Protein AF-A0A959UV68-F1 (afdb_monomer)

pLDDT: mean 87.29, std 10.32, range [55.28, 96.38]

Secondary structure (DSSP, 8-state):
-TTPPP----S---HHHHHHHHHH-SSPPP---S-TTHHHHSPPP------GGGHHHHHHHHHHT-TT-------SSHHHHHHHHHHHHHTT------

Sequence (98 aa):
PDNKRTWLFSATMGREVRQIAKRYMHGTEELQVGERNAAAAEIKHQYTVVHSRDRYGALKRFVDADPDLFAIVFCRTKHETQQLATQLVKDGYVADAI

Radius of gyration: 22.11 Å; Cα contacts (8 Å, |Δi|>4): 30; chains: 1; bounding box: 38×36×57 Å

Structure (mmCIF, N/CA/C/O backbone):
data_AF-A0A959UV68-F1
#
_entry.id   AF-A0A959UV68-F1
#
loop_
_atom_site.group_PDB
_atom_site.id
_atom_site.type_symbol
_atom_site.label_atom_id
_atom_site.label_alt_id
_atom_site.label_comp_id
_atom_site.label_asym_id
_atom_site.label_entity_id
_atom_site.label_seq_id
_atom_site.pdbx_PDB_ins_code
_atom_site.Cartn_x
_a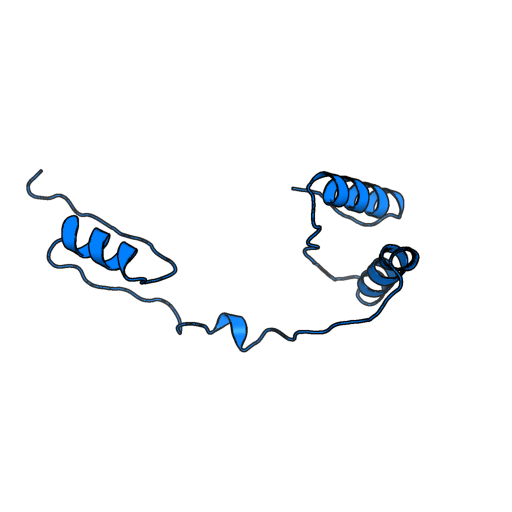tom_site.Cartn_y
_atom_site.Cartn_z
_atom_site.occupancy
_atom_site.B_iso_or_equiv
_atom_site.auth_seq_id
_atom_site.auth_comp_id
_atom_site.auth_asym_id
_atom_site.auth_atom_id
_atom_site.pdbx_PDB_model_num
ATOM 1 N N . PRO A 1 1 ? -11.347 18.243 37.991 1.00 60.47 1 PRO A N 1
ATOM 2 C CA . PRO A 1 1 ? -12.397 19.280 37.893 1.00 60.47 1 PRO A CA 1
ATOM 3 C C . PRO A 1 1 ? -13.778 18.631 37.795 1.00 60.47 1 PRO A C 1
ATOM 5 O O . PRO A 1 1 ? -13.937 17.688 37.022 1.00 60.47 1 PRO A O 1
ATOM 8 N N . ASP A 1 2 ? -14.744 19.135 38.559 1.00 67.69 2 ASP A N 1
ATOM 9 C CA . ASP A 1 2 ? -16.072 18.515 38.706 1.00 67.69 2 ASP A CA 1
ATOM 10 C C . ASP A 1 2 ? -16.883 18.480 37.396 1.00 67.69 2 ASP A C 1
ATOM 12 O O . ASP A 1 2 ? -17.746 17.631 37.227 1.00 67.69 2 ASP A O 1
ATOM 16 N N . ASN A 1 3 ? -16.513 19.304 36.406 1.00 77.06 3 ASN A N 1
ATOM 17 C CA . ASN A 1 3 ? -17.109 19.343 35.062 1.00 77.06 3 ASN A CA 1
ATOM 18 C C . ASN A 1 3 ? -16.182 18.799 33.956 1.00 77.06 3 ASN A C 1
ATOM 20 O O . ASN A 1 3 ? -16.151 19.317 32.836 1.00 77.06 3 ASN A O 1
ATOM 24 N N . LYS A 1 4 ? -15.368 17.776 34.242 1.00 80.31 4 LYS A N 1
ATOM 25 C CA . LYS A 1 4 ? -14.502 17.172 33.216 1.00 80.31 4 LYS A CA 1
ATOM 26 C C . LYS A 1 4 ? -15.332 16.336 32.234 1.00 80.31 4 LYS A C 1
ATOM 28 O O . LYS A 1 4 ? -15.884 15.307 32.607 1.00 80.31 4 LYS A O 1
ATOM 33 N N . ARG A 1 5 ? -15.336 16.723 30.955 1.00 82.62 5 ARG A N 1
ATOM 34 C CA . ARG A 1 5 ? -15.847 15.889 29.855 1.00 82.62 5 ARG A CA 1
ATOM 35 C C . ARG A 1 5 ? -14.694 15.090 29.250 1.00 82.62 5 ARG A C 1
ATOM 37 O O . ARG A 1 5 ? -13.739 15.675 28.746 1.00 82.62 5 ARG A O 1
ATOM 44 N N . THR A 1 6 ? -14.779 13.765 29.306 1.00 86.44 6 THR A N 1
ATOM 45 C CA . THR A 1 6 ? -13.803 12.854 28.688 1.00 86.44 6 THR A CA 1
ATOM 46 C C . THR A 1 6 ? -14.402 12.289 27.405 1.00 86.44 6 THR A C 1
ATOM 48 O O . THR A 1 6 ? -15.527 11.799 27.429 1.00 86.44 6 THR A O 1
ATOM 51 N N . TRP A 1 7 ? -13.647 12.336 26.307 1.00 89.38 7 TRP A N 1
ATOM 52 C CA . TRP A 1 7 ? -14.028 11.772 25.011 1.00 89.38 7 TRP A CA 1
ATOM 53 C C . TRP A 1 7 ? -13.049 10.659 24.651 1.00 89.38 7 TRP A C 1
ATOM 55 O O . TRP A 1 7 ? -11.843 10.811 24.855 1.00 89.38 7 TRP A O 1
ATOM 65 N N . LEU A 1 8 ? -13.564 9.545 24.133 1.00 88.75 8 LEU A N 1
ATOM 66 C CA . LEU A 1 8 ? -12.764 8.415 23.677 1.00 88.75 8 LEU A CA 1
ATOM 67 C C . LEU A 1 8 ? -13.129 8.128 22.225 1.00 88.75 8 LEU A C 1
ATOM 69 O O . LEU A 1 8 ? -14.274 7.808 21.922 1.00 88.75 8 LEU A O 1
ATOM 73 N N . PHE A 1 9 ? -12.140 8.246 21.344 1.00 89.31 9 PHE A N 1
ATOM 74 C CA . PHE A 1 9 ? -12.269 7.910 19.933 1.00 89.31 9 PHE A CA 1
ATOM 75 C C . PHE A 1 9 ? -11.551 6.589 19.693 1.00 89.31 9 PHE A C 1
ATOM 77 O O . PHE A 1 9 ? -10.363 6.466 19.992 1.00 89.31 9 PHE A O 1
ATOM 84 N N . SER A 1 10 ? -12.270 5.595 19.178 1.00 86.62 10 SER A N 1
ATOM 85 C CA . SER A 1 10 ? -11.683 4.306 18.829 1.00 86.62 10 SER A CA 1
ATOM 86 C C . SER A 1 10 ? -12.338 3.732 17.585 1.00 86.62 10 SER A C 1
ATOM 88 O O . SER A 1 10 ? -13.558 3.751 17.455 1.00 86.62 10 SER A O 1
ATOM 90 N N . ALA A 1 11 ? -11.521 3.161 16.701 1.00 82.75 11 ALA A N 1
ATOM 91 C CA . ALA A 1 11 ? -12.002 2.382 15.564 1.00 82.75 11 ALA A CA 1
ATOM 92 C C . ALA A 1 11 ? -12.539 1.001 15.992 1.00 82.75 11 ALA A C 1
ATOM 94 O O . ALA A 1 11 ? -13.316 0.383 15.269 1.00 82.75 11 ALA A O 1
ATOM 95 N N . THR A 1 12 ? -12.133 0.493 17.166 1.00 81.94 12 THR A N 1
ATOM 96 C CA . THR A 1 12 ? -12.567 -0.819 17.671 1.00 81.94 12 THR A CA 1
ATOM 97 C C . THR A 1 12 ? -12.909 -0.793 19.163 1.00 81.94 12 THR A C 1
ATOM 99 O O . THR A 1 12 ? -12.274 -0.114 19.966 1.00 81.94 12 THR A O 1
ATOM 102 N N . MET A 1 13 ? -13.910 -1.581 19.565 1.00 86.19 13 MET A N 1
ATOM 103 C CA . MET A 1 13 ? -14.354 -1.699 20.963 1.00 86.19 13 MET A CA 1
ATOM 104 C C . MET A 1 13 ? -14.001 -3.065 21.553 1.00 86.19 13 MET A C 1
ATOM 106 O O . MET A 1 13 ? -14.871 -3.846 21.952 1.00 86.19 13 MET A O 1
ATOM 110 N N . GLY A 1 14 ? -12.700 -3.363 21.569 1.00 86.44 14 GLY A N 1
ATOM 111 C CA . GLY A 1 14 ? -12.139 -4.510 22.281 1.00 86.44 14 GLY A CA 1
ATOM 112 C C . GLY A 1 14 ? -12.288 -4.389 23.805 1.00 86.44 14 GLY A C 1
ATOM 113 O O . GLY A 1 14 ? -12.686 -3.351 24.342 1.00 86.44 14 GLY A O 1
ATOM 114 N N . ARG A 1 15 ? -11.966 -5.467 24.532 1.00 90.25 15 ARG A N 1
ATOM 115 C CA . ARG A 1 15 ? -12.116 -5.532 25.999 1.00 90.25 15 ARG A CA 1
ATOM 116 C C . ARG A 1 15 ? -11.320 -4.441 26.725 1.00 90.25 15 ARG A C 1
ATOM 118 O O . ARG A 1 15 ? -11.846 -3.830 27.651 1.00 90.25 15 ARG A O 1
ATOM 125 N N . GLU A 1 16 ? -10.093 -4.186 26.286 1.00 90.38 16 GLU A N 1
ATOM 126 C CA . GLU A 1 16 ? -9.182 -3.210 26.896 1.00 90.38 16 GLU A CA 1
ATOM 127 C C . GLU A 1 16 ? -9.704 -1.777 26.754 1.00 90.38 16 GLU A C 1
ATOM 129 O O . GLU A 1 16 ? -9.825 -1.058 27.745 1.00 90.38 16 GLU A O 1
ATOM 134 N N . VAL A 1 17 ? -10.130 -1.393 25.546 1.00 89.12 17 VAL A N 1
ATOM 135 C CA . VAL A 1 17 ? -10.705 -0.066 25.264 1.00 89.12 17 VAL A CA 1
ATOM 136 C C . VAL A 1 17 ? -11.960 0.175 26.107 1.00 89.12 17 VAL A C 1
ATOM 138 O O . VAL A 1 17 ? -12.115 1.235 26.713 1.00 89.12 17 VAL A O 1
ATOM 141 N N . ARG A 1 18 ? -12.827 -0.839 26.241 1.00 88.56 18 ARG A N 1
ATOM 142 C CA . ARG A 1 18 ? -14.011 -0.762 27.114 1.00 88.56 18 ARG A CA 1
ATOM 143 C C . ARG A 1 18 ? -13.649 -0.580 28.585 1.00 88.56 18 ARG A C 1
ATOM 145 O O . ARG A 1 18 ? -14.364 0.112 29.305 1.00 88.56 18 ARG A O 1
ATOM 152 N N . GLN A 1 19 ? -12.572 -1.209 29.050 1.00 90.75 19 GLN A N 1
ATOM 153 C CA . GLN A 1 19 ? -12.122 -1.066 30.433 1.00 90.75 19 GLN A CA 1
ATOM 154 C C . GLN A 1 19 ? -11.592 0.348 30.703 1.00 90.75 19 GLN A C 1
ATOM 156 O O . GLN A 1 19 ? -11.892 0.914 31.754 1.00 90.75 19 GLN A O 1
ATOM 161 N N . ILE A 1 20 ? -10.878 0.943 29.742 1.00 89.25 20 ILE A N 1
ATOM 162 C CA . ILE A 1 20 ? -10.447 2.347 29.798 1.00 89.25 20 ILE A CA 1
ATOM 163 C C . ILE A 1 20 ? -11.670 3.271 29.837 1.00 89.25 20 ILE A C 1
ATOM 165 O O . ILE A 1 20 ? -11.765 4.109 30.735 1.00 89.25 20 ILE A O 1
ATOM 169 N N . ALA A 1 21 ? -12.637 3.077 28.936 1.00 89.12 21 ALA A N 1
ATOM 170 C CA . ALA A 1 21 ? -13.858 3.882 28.895 1.00 89.12 21 ALA A CA 1
ATOM 171 C C . ALA A 1 21 ? -14.602 3.852 30.242 1.00 89.12 21 ALA A C 1
ATOM 173 O O . ALA A 1 21 ? -14.881 4.900 30.816 1.00 89.12 21 ALA A O 1
ATOM 174 N N . LYS A 1 22 ? -14.812 2.661 30.820 1.00 87.62 22 LYS A N 1
ATOM 175 C CA . LYS A 1 22 ? -15.461 2.504 32.136 1.00 87.62 22 LYS A CA 1
ATOM 176 C C . LYS A 1 22 ? -14.696 3.152 33.291 1.00 87.62 22 LYS A C 1
ATOM 178 O O . LYS A 1 22 ? -15.309 3.540 34.279 1.00 87.62 22 LYS A O 1
ATOM 183 N N . ARG A 1 23 ? -13.363 3.209 33.211 1.00 88.25 23 ARG A N 1
ATOM 184 C CA . ARG A 1 23 ? -12.520 3.749 34.286 1.00 88.25 23 ARG A CA 1
ATOM 185 C C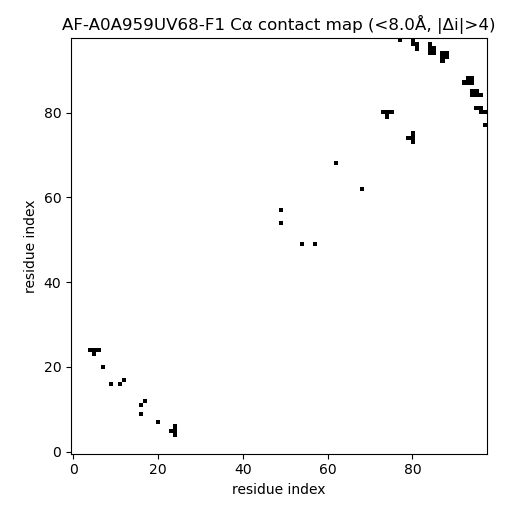 . ARG A 1 23 ? -12.459 5.275 34.272 1.00 88.25 23 ARG A C 1
ATOM 187 O O . ARG A 1 23 ? -12.344 5.875 35.335 1.00 88.25 23 ARG A O 1
ATOM 194 N N . TYR A 1 24 ? -12.479 5.885 33.090 1.00 86.19 24 TYR A N 1
ATOM 195 C CA . TYR A 1 24 ? -12.201 7.316 32.917 1.00 86.19 24 TYR A CA 1
ATOM 196 C C . TYR A 1 24 ? -13.404 8.144 32.465 1.00 86.19 24 TYR A C 1
ATOM 198 O O . TYR A 1 24 ? -13.301 9.373 32.374 1.00 86.19 24 TYR A O 1
ATOM 206 N N . MET A 1 25 ? -14.521 7.490 32.161 1.00 87.75 25 MET A N 1
ATOM 207 C CA . MET A 1 25 ? -15.735 8.134 31.692 1.00 87.75 25 MET A CA 1
ATOM 208 C C . MET A 1 25 ? -16.926 7.702 32.556 1.00 87.75 25 MET A C 1
ATOM 210 O O . MET A 1 25 ? -17.022 6.553 32.984 1.00 87.75 25 MET A O 1
ATOM 214 N N . HIS A 1 26 ? -17.838 8.636 32.811 1.00 82.00 26 HIS A N 1
ATOM 215 C CA . HIS A 1 26 ? -19.038 8.431 33.619 1.00 82.00 26 HIS A CA 1
ATOM 216 C C . HIS A 1 26 ? -20.251 8.908 32.813 1.00 82.00 26 HIS A C 1
ATOM 218 O O . HIS A 1 26 ? -20.205 10.003 32.259 1.00 82.00 26 HIS A O 1
ATOM 224 N N . GLY A 1 27 ? -21.308 8.092 32.722 1.00 78.62 27 GLY A N 1
ATOM 225 C CA . GLY A 1 27 ? -22.531 8.443 31.982 1.00 78.62 27 GLY A CA 1
ATOM 226 C C . GLY A 1 27 ? -22.320 8.640 30.475 1.00 78.62 27 GLY A C 1
ATOM 227 O O . GLY A 1 27 ? -22.807 9.609 29.908 1.00 78.62 27 GLY A O 1
ATOM 228 N N . THR A 1 28 ? -21.541 7.768 29.835 1.00 78.06 28 THR A N 1
ATOM 229 C CA . THR A 1 28 ? -21.174 7.893 28.417 1.00 78.06 28 THR A CA 1
ATOM 230 C C . THR A 1 28 ? -22.254 7.422 27.464 1.00 78.06 28 THR A C 1
ATOM 232 O O . THR A 1 28 ? -22.756 6.309 27.609 1.00 78.06 28 THR A O 1
ATOM 235 N N . GLU A 1 29 ? -22.479 8.205 26.416 1.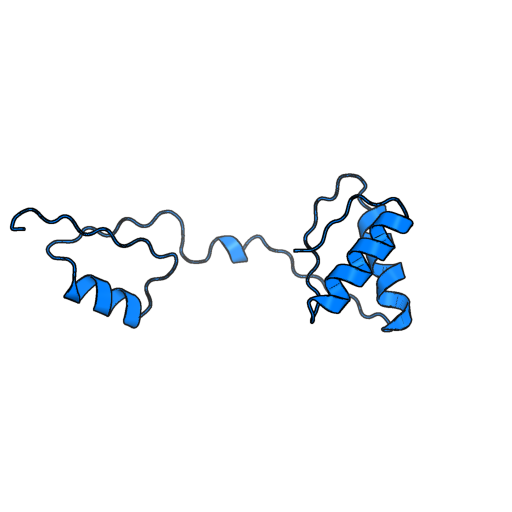00 84.62 29 GLU A N 1
ATOM 236 C CA . GLU A 1 29 ? -23.182 7.781 25.210 1.00 84.62 29 GLU A CA 1
ATOM 237 C C . GLU A 1 29 ? -22.175 7.261 24.175 1.00 84.62 29 GLU A C 1
ATOM 239 O O . GLU A 1 29 ? -21.115 7.857 23.968 1.00 84.62 29 GLU A O 1
ATOM 244 N N . GLU A 1 30 ? -22.488 6.129 23.544 1.00 85.00 30 GLU A N 1
ATOM 245 C CA . GLU A 1 30 ? -21.668 5.535 22.485 1.00 85.00 30 GLU A CA 1
ATOM 246 C C . GLU A 1 30 ? -22.233 5.952 21.122 1.00 85.00 30 GLU A C 1
ATOM 248 O O . GLU A 1 30 ? -23.367 5.622 20.783 1.00 85.00 30 GLU A O 1
ATOM 253 N N . LEU A 1 31 ? -21.435 6.686 20.343 1.00 84.50 31 LEU A N 1
ATOM 254 C CA . LEU A 1 31 ? -21.764 7.070 18.973 1.00 84.50 31 LEU A CA 1
ATOM 255 C C . LEU A 1 31 ? -20.938 6.218 18.012 1.00 84.50 31 LEU A C 1
ATOM 257 O O . LEU A 1 31 ? -19.719 6.366 17.932 1.00 84.50 31 LEU A O 1
ATOM 261 N N . GLN A 1 32 ? -21.607 5.331 17.279 1.00 80.69 32 GLN A N 1
ATOM 262 C CA . GLN A 1 32 ? -20.989 4.512 16.243 1.00 80.69 32 GLN A CA 1
ATOM 263 C C . GLN A 1 32 ? -21.394 5.036 14.863 1.00 80.69 32 GLN A C 1
ATOM 265 O O . GLN A 1 32 ? -22.578 5.167 14.564 1.00 80.69 32 GLN A O 1
ATOM 270 N N . VAL A 1 33 ? -20.404 5.309 14.012 1.00 78.75 33 VAL A N 1
ATOM 271 C CA . VAL A 1 33 ? -20.615 5.724 12.621 1.00 78.75 33 VAL A CA 1
ATOM 272 C C . VAL A 1 33 ? -20.218 4.563 11.707 1.00 78.75 33 VAL A C 1
ATOM 274 O O . VAL A 1 33 ? -19.051 4.179 11.676 1.00 78.75 33 VAL A O 1
ATOM 277 N N . GLY A 1 34 ? -21.191 4.004 10.981 1.00 70.19 34 GLY A N 1
ATOM 278 C CA . GLY A 1 34 ? -20.996 2.916 10.012 1.00 70.19 34 GLY A CA 1
ATOM 279 C C . GLY A 1 34 ? -21.174 1.493 10.566 1.00 70.19 34 GLY A C 1
ATOM 280 O O . GLY A 1 34 ? -21.119 1.245 11.776 1.00 70.19 34 GLY A O 1
ATOM 281 N N . GLU A 1 35 ? -21.395 0.535 9.660 1.00 65.75 35 GLU A N 1
ATOM 282 C CA . GLU A 1 35 ? -21.484 -0.883 10.013 1.00 65.75 35 GLU A CA 1
ATOM 283 C C . GLU A 1 35 ? -20.110 -1.463 10.367 1.00 65.75 35 GLU A C 1
ATOM 285 O O . GLU A 1 35 ? -19.090 -1.216 9.715 1.00 65.75 35 GLU A O 1
ATOM 290 N N . ARG A 1 36 ? -20.093 -2.285 11.420 1.00 58.56 36 ARG A N 1
ATOM 291 C CA . ARG A 1 36 ? -18.915 -3.032 11.864 1.00 58.56 36 ARG A CA 1
ATOM 292 C C . ARG A 1 36 ? -18.487 -3.959 10.717 1.00 58.56 36 ARG A C 1
ATOM 294 O O . ARG A 1 36 ? -19.173 -4.938 10.453 1.00 58.56 36 ARG A O 1
ATOM 301 N N . ASN A 1 37 ? -17.348 -3.668 10.086 1.00 56.19 37 ASN A N 1
ATOM 302 C CA . ASN A 1 37 ? -16.729 -4.441 8.992 1.00 56.19 37 ASN A CA 1
ATOM 303 C C . ASN A 1 37 ? -17.209 -4.155 7.553 1.00 56.19 37 ASN A C 1
ATOM 305 O O . ASN A 1 37 ? -16.880 -4.939 6.663 1.00 56.19 37 ASN A O 1
ATOM 309 N N . ALA A 1 38 ? -17.889 -3.036 7.279 1.00 58.41 38 ALA A N 1
ATOM 310 C CA . ALA A 1 38 ? -18.308 -2.698 5.908 1.00 58.41 38 ALA A CA 1
ATOM 311 C C . ALA A 1 38 ? -17.141 -2.638 4.896 1.00 58.41 38 ALA A C 1
ATOM 313 O O . ALA A 1 38 ? -17.298 -3.028 3.744 1.00 58.41 38 ALA A O 1
ATOM 314 N N . ALA A 1 39 ? -15.943 -2.237 5.338 1.00 55.28 39 ALA A N 1
ATOM 315 C CA . ALA A 1 39 ? -14.776 -2.102 4.465 1.00 55.28 39 ALA A CA 1
ATOM 316 C C . ALA A 1 39 ? -14.341 -3.416 3.788 1.00 55.28 39 ALA A C 1
ATOM 318 O O . ALA A 1 39 ? -13.745 -3.366 2.723 1.00 55.28 39 ALA A O 1
ATOM 319 N N . ALA A 1 40 ? -14.619 -4.585 4.376 1.00 57.09 40 ALA A N 1
ATOM 320 C CA . ALA A 1 40 ? -14.166 -5.860 3.815 1.00 57.09 40 ALA A CA 1
ATOM 321 C C . ALA A 1 40 ? -15.095 -6.413 2.720 1.00 57.09 40 ALA A C 1
ATOM 323 O O . ALA A 1 40 ? -14.651 -7.217 1.906 1.00 57.09 40 ALA A O 1
ATOM 324 N N . ALA A 1 41 ? -16.368 -6.005 2.691 1.00 64.00 41 ALA A N 1
ATOM 325 C CA . ALA A 1 41 ? -17.353 -6.586 1.778 1.00 64.00 41 ALA A CA 1
ATOM 326 C C . ALA A 1 41 ? -17.147 -6.156 0.314 1.00 64.00 41 ALA A C 1
ATOM 328 O O . ALA A 1 41 ? -17.508 -6.898 -0.597 1.00 64.00 41 ALA A O 1
ATOM 329 N N . GLU A 1 42 ? -16.535 -4.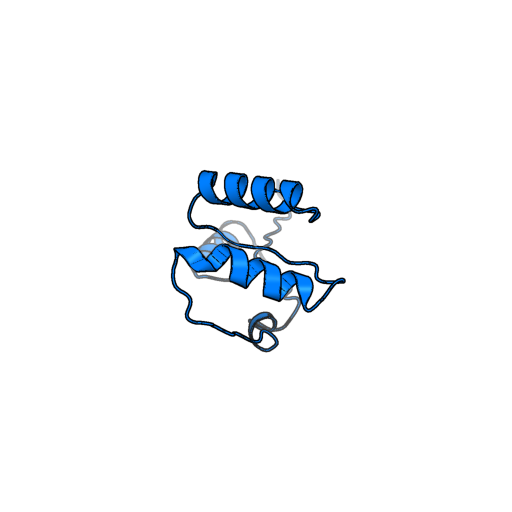992 0.081 1.00 72.56 42 GLU A N 1
ATOM 330 C CA . GLU A 1 42 ? -16.334 -4.436 -1.265 1.00 72.56 42 GLU A CA 1
ATOM 331 C C . GLU A 1 42 ? -14.919 -4.658 -1.833 1.00 72.56 42 GLU A C 1
ATOM 333 O O . GLU A 1 42 ? -14.661 -4.337 -2.994 1.00 72.56 42 GLU A O 1
ATOM 338 N N . ILE A 1 43 ? -13.992 -5.245 -1.064 1.00 82.69 43 ILE A N 1
ATOM 339 C CA . ILE A 1 43 ? -12.616 -5.473 -1.530 1.00 82.69 43 ILE A CA 1
ATOM 340 C C . ILE A 1 43 ? -12.551 -6.769 -2.344 1.00 82.69 43 ILE A C 1
ATOM 342 O O . ILE A 1 43 ? -12.816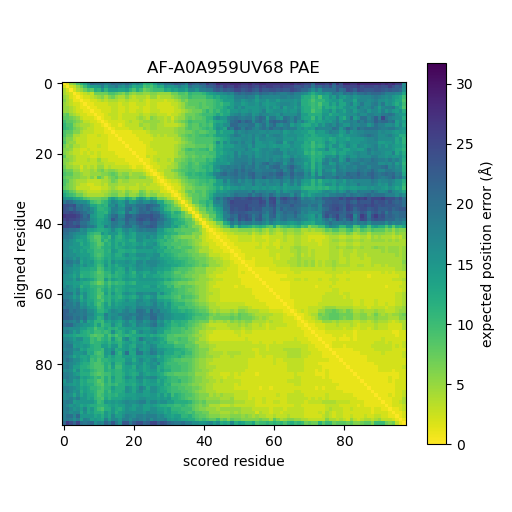 -7.864 -1.848 1.00 82.69 43 ILE A O 1
ATOM 346 N N . LYS A 1 44 ? -12.120 -6.666 -3.605 1.00 87.31 44 LYS A N 1
ATOM 347 C CA . LYS A 1 44 ? -11.787 -7.827 -4.441 1.00 87.31 44 LYS A CA 1
ATOM 348 C C . LYS A 1 44 ? -10.331 -8.225 -4.219 1.00 87.31 44 LYS A C 1
ATOM 350 O O . LYS A 1 44 ? -9.419 -7.476 -4.551 1.00 87.31 44 LYS A O 1
ATOM 355 N N . HIS A 1 45 ? -10.110 -9.427 -3.696 1.00 89.56 45 HIS A N 1
ATOM 356 C CA . HIS A 1 45 ? -8.773 -9.985 -3.502 1.00 89.56 45 HIS A CA 1
ATOM 357 C C . HIS A 1 45 ? -8.372 -10.811 -4.730 1.00 89.56 45 HIS A C 1
ATOM 359 O O . HIS A 1 45 ? -9.083 -11.736 -5.118 1.00 89.56 45 HIS A O 1
ATOM 365 N N . GLN A 1 46 ? -7.228 -10.494 -5.333 1.00 91.25 46 GLN A N 1
ATOM 366 C CA . GLN A 1 46 ? -6.677 -11.211 -6.484 1.00 91.25 46 GLN A CA 1
ATOM 367 C C . GLN A 1 46 ? -5.215 -11.577 -6.219 1.00 91.25 46 GLN A C 1
ATOM 369 O O . GLN A 1 46 ? -4.519 -10.880 -5.481 1.00 91.25 46 GLN A O 1
ATOM 374 N N . TYR A 1 47 ? -4.744 -12.671 -6.818 1.00 93.81 47 TYR A N 1
ATOM 375 C CA . TYR A 1 47 ? -3.344 -13.076 -6.741 1.00 93.81 47 TYR A CA 1
ATOM 376 C C . TYR A 1 47 ? -2.850 -13.582 -8.094 1.00 93.81 47 TYR A C 1
ATOM 378 O O . TYR A 1 47 ? -3.618 -14.096 -8.905 1.00 93.81 47 TYR A O 1
ATOM 386 N N . THR A 1 48 ? -1.546 -13.454 -8.320 1.00 92.50 48 THR A N 1
ATOM 387 C CA . THR A 1 48 ? -0.860 -14.041 -9.468 1.00 92.50 48 THR A CA 1
ATOM 388 C C . THR A 1 48 ? 0.440 -14.682 -9.008 1.00 92.50 48 THR A C 1
ATOM 390 O O . THR A 1 48 ? 1.087 -14.200 -8.075 1.00 92.50 48 THR A O 1
ATOM 393 N N . VAL A 1 49 ? 0.815 -15.790 -9.641 1.00 95.50 49 VAL A N 1
ATOM 394 C CA . VAL A 1 49 ? 2.056 -16.502 -9.337 1.00 95.50 49 VAL A CA 1
ATOM 395 C C . VAL A 1 49 ? 3.110 -16.056 -10.335 1.00 95.50 49 VAL A C 1
ATOM 397 O O . VAL A 1 49 ? 2.975 -16.270 -11.536 1.00 95.50 49 VAL A O 1
ATOM 400 N N . VAL A 1 50 ? 4.171 -15.437 -9.828 1.00 95.44 50 VAL A N 1
ATOM 401 C CA . VAL A 1 50 ? 5.301 -14.965 -10.630 1.00 95.44 50 VAL A CA 1
ATOM 402 C C . VAL A 1 50 ? 6.605 -15.391 -9.979 1.00 95.44 50 VAL A C 1
ATOM 404 O O . VAL A 1 50 ? 6.715 -15.460 -8.753 1.00 95.44 50 VAL A O 1
ATOM 407 N N . HIS A 1 51 ? 7.619 -15.655 -10.796 1.00 96.19 51 HIS A N 1
ATOM 408 C CA . HIS A 1 51 ? 8.971 -15.816 -10.283 1.00 96.19 51 HIS A CA 1
ATOM 409 C C . HIS A 1 51 ? 9.464 -14.496 -9.680 1.00 96.19 51 HIS A C 1
ATOM 411 O O . HIS A 1 51 ? 9.178 -13.416 -10.196 1.00 96.19 51 HIS A O 1
ATOM 417 N N . SER A 1 52 ? 10.269 -14.571 -8.617 1.00 91.00 52 SER A N 1
ATOM 418 C CA . SER A 1 52 ? 10.758 -13.383 -7.900 1.00 91.00 52 SER A CA 1
ATOM 419 C C . SER A 1 52 ? 11.482 -12.379 -8.804 1.00 91.00 52 SER A C 1
ATOM 421 O O . SER A 1 52 ? 11.326 -11.175 -8.619 1.00 91.00 52 SER A O 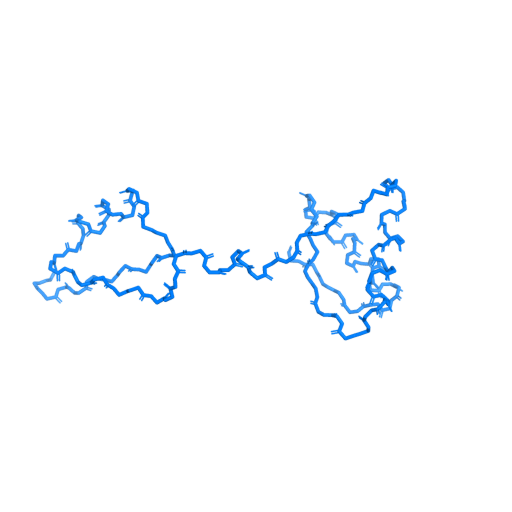1
ATOM 423 N N . ARG A 1 53 ? 12.226 -12.869 -9.807 1.00 93.94 53 ARG A N 1
ATOM 424 C CA . ARG A 1 53 ? 12.917 -12.038 -10.811 1.00 93.94 53 ARG A CA 1
ATOM 425 C C . ARG A 1 53 ? 11.960 -11.261 -11.721 1.00 93.94 53 ARG A C 1
ATOM 427 O O . ARG A 1 53 ? 12.300 -10.175 -12.170 1.00 93.94 53 ARG A O 1
ATOM 434 N N . ASP A 1 54 ? 10.761 -11.790 -11.943 1.00 95.31 54 ASP A N 1
ATOM 435 C CA . ASP A 1 54 ? 9.773 -11.237 -12.871 1.00 95.31 54 ASP A CA 1
ATOM 436 C C . ASP A 1 54 ? 8.759 -10.328 -12.157 1.00 95.31 54 ASP A C 1
ATOM 438 O O . ASP A 1 54 ? 7.976 -9.640 -12.810 1.00 95.31 54 ASP A O 1
ATOM 442 N N . ARG A 1 55 ? 8.789 -10.275 -10.815 1.00 94.12 55 ARG A N 1
ATOM 443 C CA . ARG A 1 55 ? 7.846 -9.508 -9.985 1.00 94.12 55 ARG A CA 1
ATOM 444 C C . ARG A 1 55 ? 7.782 -8.029 -10.367 1.00 94.12 55 ARG A C 1
ATOM 446 O O . ARG A 1 55 ? 6.693 -7.471 -10.425 1.00 94.12 55 ARG A O 1
ATOM 453 N N . TYR A 1 56 ? 8.929 -7.404 -10.640 1.00 95.12 56 TYR A N 1
ATOM 454 C CA . TYR A 1 56 ? 8.972 -5.994 -11.035 1.00 95.12 56 TYR A CA 1
ATOM 455 C C . TYR A 1 56 ? 8.320 -5.764 -12.405 1.00 95.12 56 TYR A C 1
ATOM 457 O O . TYR A 1 56 ? 7.475 -4.887 -12.552 1.00 95.12 56 TYR A O 1
ATOM 465 N N . GLY A 1 57 ? 8.646 -6.602 -13.394 1.00 95.75 57 GLY A N 1
ATOM 466 C CA . GLY A 1 57 ? 8.028 -6.524 -14.720 1.00 95.75 57 GLY A CA 1
ATOM 467 C C . GLY A 1 57 ? 6.524 -6.803 -14.687 1.00 95.75 57 GLY A C 1
ATOM 468 O O . GLY A 1 57 ? 5.764 -6.150 -15.395 1.00 95.75 57 GLY A O 1
ATOM 469 N N . ALA A 1 58 ? 6.081 -7.735 -13.840 1.00 95.31 58 ALA A N 1
ATOM 470 C CA . ALA A 1 58 ? 4.663 -8.002 -13.627 1.00 95.31 58 ALA A CA 1
ATOM 471 C C . ALA A 1 58 ? 3.939 -6.803 -12.998 1.00 95.31 58 ALA A C 1
ATOM 473 O O . ALA A 1 58 ? 2.874 -6.434 -13.481 1.00 95.31 58 ALA A O 1
ATOM 47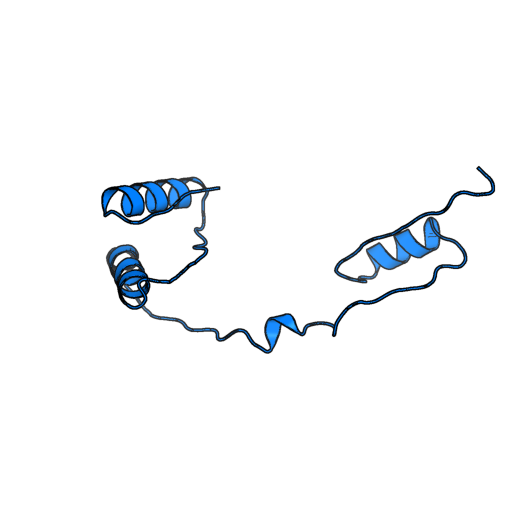4 N N . LEU A 1 59 ? 4.529 -6.165 -11.979 1.00 94.44 59 LEU A N 1
ATOM 475 C CA . LEU A 1 59 ? 3.969 -4.956 -11.368 1.00 94.44 59 LEU A CA 1
ATOM 476 C C . LEU A 1 59 ? 3.778 -3.845 -12.404 1.00 94.44 59 LEU A C 1
ATOM 478 O O . LEU A 1 59 ? 2.692 -3.284 -12.479 1.00 94.44 59 LEU A O 1
ATOM 482 N N . LYS A 1 60 ? 4.793 -3.578 -13.236 1.00 94.06 60 LYS A N 1
ATOM 483 C CA . LYS A 1 60 ? 4.681 -2.567 -14.298 1.00 94.06 60 LYS A CA 1
ATOM 484 C C . LYS A 1 60 ? 3.522 -2.851 -15.242 1.00 94.06 60 LYS A C 1
ATOM 486 O O . LYS A 1 60 ? 2.717 -1.969 -15.470 1.00 94.06 60 LYS A O 1
ATOM 491 N N . ARG A 1 61 ? 3.350 -4.104 -15.678 1.00 93.62 61 ARG A N 1
ATOM 492 C CA . ARG A 1 61 ? 2.208 -4.488 -16.525 1.00 93.62 61 ARG A CA 1
ATOM 493 C C . ARG A 1 61 ? 0.851 -4.216 -15.878 1.00 93.62 61 ARG A C 1
ATOM 495 O O . ARG A 1 61 ? -0.086 -3.910 -16.601 1.00 93.62 61 ARG A O 1
ATOM 502 N N . PHE A 1 62 ? 0.730 -4.348 -14.555 1.00 92.56 62 PHE A N 1
ATOM 503 C CA . PHE A 1 62 ? -0.509 -3.991 -13.858 1.00 92.56 62 PHE A CA 1
ATOM 504 C C . PHE A 1 62 ? -0.749 -2.483 -13.847 1.00 92.56 62 PHE A C 1
ATOM 506 O O . PHE A 1 62 ? -1.884 -2.066 -14.030 1.00 92.56 62 PHE A O 1
ATOM 513 N N . VAL A 1 63 ? 0.305 -1.685 -13.662 1.00 92.69 63 VAL A N 1
ATOM 514 C CA . VAL A 1 63 ? 0.214 -0.218 -13.705 1.00 92.69 63 VAL A CA 1
ATOM 515 C C . VAL A 1 63 ? -0.068 0.267 -15.130 1.00 92.69 63 VAL A C 1
ATOM 517 O O . VAL A 1 63 ? -0.947 1.087 -15.337 1.00 92.69 63 VAL A O 1
ATOM 520 N N . ASP A 1 64 ? 0.606 -0.295 -16.132 1.00 92.62 64 ASP A N 1
ATOM 521 C CA . ASP A 1 64 ? 0.445 0.078 -17.544 1.00 92.62 64 ASP A CA 1
ATOM 522 C C . ASP A 1 64 ? -0.932 -0.296 -18.111 1.00 92.62 64 ASP A C 1
ATOM 524 O O . ASP A 1 64 ? -1.380 0.292 -19.094 1.00 92.62 64 ASP A O 1
ATOM 528 N N . ALA A 1 65 ? -1.595 -1.299 -17.527 1.00 93.75 65 ALA A N 1
ATOM 529 C CA . ALA A 1 65 ? -2.929 -1.721 -17.944 1.00 93.75 65 ALA A CA 1
ATOM 530 C C . ALA A 1 65 ? -4.020 -0.699 -17.582 1.00 93.75 65 ALA A C 1
ATOM 532 O O . ALA A 1 65 ? -5.092 -0.738 -18.187 1.00 93.75 65 ALA A O 1
ATOM 533 N N . ASP A 1 66 ? -3.753 0.192 -16.624 1.00 91.44 66 ASP A N 1
ATOM 534 C CA . ASP A 1 66 ? -4.674 1.234 -16.176 1.00 91.44 66 ASP A CA 1
ATOM 535 C C . ASP A 1 66 ? -3.909 2.554 -15.940 1.00 91.44 66 ASP A C 1
ATOM 537 O O . ASP A 1 66 ? -3.379 2.784 -14.852 1.00 91.44 66 ASP A O 1
ATOM 541 N N . PRO A 1 67 ? -3.813 3.428 -16.960 1.00 84.75 67 PRO A N 1
ATOM 542 C CA . PRO A 1 67 ? -3.048 4.674 -16.876 1.00 84.75 67 PRO A CA 1
ATOM 543 C C . PRO A 1 67 ? -3.512 5.657 -15.791 1.00 84.75 67 PRO A C 1
ATOM 545 O O . PRO A 1 67 ? -2.717 6.497 -15.371 1.00 84.75 67 PRO A O 1
ATOM 548 N N . ASP A 1 68 ? -4.763 5.558 -15.331 1.00 88.81 68 ASP A N 1
ATOM 549 C CA . ASP A 1 68 ? -5.339 6.427 -14.294 1.00 88.81 68 ASP A CA 1
ATOM 550 C C . ASP A 1 68 ? -5.224 5.811 -12.883 1.00 88.81 68 ASP A C 1
ATOM 552 O O . ASP A 1 68 ? -5.777 6.328 -11.905 1.00 88.81 68 ASP A O 1
ATOM 556 N N . LEU A 1 69 ? -4.496 4.697 -12.754 1.00 89.69 69 LEU A N 1
ATOM 557 C CA . LEU A 1 69 ? -4.359 3.951 -11.512 1.00 89.69 69 LEU A CA 1
ATOM 558 C C . LEU A 1 69 ? -3.626 4.754 -10.429 1.00 89.69 69 LEU A C 1
ATOM 560 O O . LEU A 1 69 ? -2.438 5.058 -10.531 1.00 89.69 69 LEU A O 1
ATOM 564 N N . PHE A 1 70 ? -4.307 4.962 -9.302 1.00 91.94 70 PHE A N 1
ATOM 565 C CA . PHE A 1 70 ? -3.687 5.374 -8.046 1.00 91.94 70 PHE A CA 1
ATOM 566 C C . PHE A 1 70 ? -3.614 4.181 -7.087 1.00 91.94 70 PHE A C 1
ATOM 568 O O . PHE A 1 70 ? -4.641 3.638 -6.678 1.00 91.94 70 PHE A O 1
ATOM 575 N N . ALA A 1 71 ? -2.399 3.758 -6.726 1.00 91.56 71 ALA A N 1
ATOM 576 C CA . ALA A 1 71 ? -2.177 2.529 -5.966 1.00 91.56 71 ALA A CA 1
ATOM 577 C C . ALA A 1 71 ? -1.166 2.694 -4.823 1.00 91.56 71 ALA A C 1
ATOM 579 O O . ALA A 1 71 ? -0.250 3.511 -4.879 1.00 91.56 71 ALA A O 1
ATOM 580 N N . ILE A 1 72 ? -1.312 1.847 -3.799 1.00 94.12 72 ILE A N 1
ATOM 581 C CA . ILE A 1 72 ? -0.355 1.691 -2.696 1.00 94.12 72 ILE A CA 1
ATOM 582 C C . ILE A 1 72 ? 0.277 0.302 -2.806 1.00 94.12 72 ILE A C 1
ATOM 584 O O . ILE A 1 72 ? -0.430 -0.707 -2.827 1.00 94.12 72 ILE A O 1
ATOM 588 N N . VAL A 1 73 ? 1.611 0.241 -2.846 1.00 94.06 73 VAL A N 1
ATOM 589 C CA . VAL A 1 73 ? 2.367 -1.016 -2.943 1.00 94.06 73 VAL A CA 1
ATOM 590 C C . VAL A 1 73 ? 3.091 -1.298 -1.630 1.00 94.06 73 VAL A C 1
ATOM 592 O O . VAL A 1 73 ? 3.962 -0.541 -1.209 1.00 94.06 73 VAL A O 1
ATOM 595 N N . PHE A 1 74 ? 2.765 -2.422 -0.994 1.00 95.25 74 PHE A N 1
ATOM 596 C CA . PHE A 1 74 ? 3.416 -2.859 0.241 1.00 95.25 74 PHE A CA 1
ATOM 597 C C . PHE A 1 74 ? 4.640 -3.736 -0.053 1.00 95.25 74 PHE A C 1
ATOM 599 O O . PHE A 1 74 ? 4.541 -4.750 -0.746 1.00 95.25 74 PHE A O 1
ATOM 606 N N . CYS A 1 75 ? 5.789 -3.373 0.521 1.00 94.81 75 CYS A N 1
ATOM 607 C CA . CYS A 1 75 ? 7.015 -4.177 0.505 1.00 94.81 75 CYS A CA 1
ATOM 608 C C . CYS A 1 75 ? 7.327 -4.719 1.907 1.00 94.81 75 CYS A C 1
ATOM 610 O O . CYS A 1 75 ? 6.743 -4.279 2.898 1.00 94.81 75 CYS A O 1
ATOM 612 N N . ARG A 1 76 ? 8.249 -5.686 2.015 1.00 94.69 76 ARG A N 1
ATOM 613 C CA . ARG A 1 76 ? 8.573 -6.312 3.307 1.00 94.69 76 ARG A CA 1
ATOM 614 C C . ARG A 1 76 ? 9.450 -5.413 4.170 1.00 94.69 76 ARG A C 1
ATOM 616 O O . ARG A 1 76 ? 9.317 -5.430 5.390 1.00 94.69 76 ARG A O 1
ATOM 623 N N . THR A 1 77 ? 10.371 -4.672 3.559 1.00 95.94 77 THR A N 1
ATOM 624 C CA . THR A 1 77 ? 11.302 -3.793 4.280 1.00 95.94 77 THR A CA 1
ATOM 625 C C . THR A 1 77 ? 11.291 -2.384 3.707 1.00 95.94 77 THR A C 1
ATOM 627 O O . THR A 1 77 ? 11.054 -2.193 2.516 1.00 95.94 77 THR A O 1
ATOM 630 N N . LYS A 1 78 ? 11.640 -1.395 4.537 1.00 94.31 78 LYS A N 1
ATOM 631 C CA . LYS A 1 78 ? 11.782 0.002 4.100 1.00 94.31 78 LYS A CA 1
ATOM 632 C C . LYS A 1 78 ? 12.777 0.156 2.943 1.00 94.31 78 LYS A C 1
ATOM 634 O O . LYS A 1 78 ? 12.564 0.953 2.036 1.00 94.31 78 LYS A O 1
ATOM 639 N N . HIS A 1 79 ? 13.858 -0.624 2.968 1.00 95.44 79 HIS A N 1
ATOM 640 C CA . HIS A 1 79 ? 14.869 -0.591 1.917 1.00 95.44 79 HIS A CA 1
ATOM 641 C C . HIS A 1 79 ? 14.306 -1.050 0.565 1.00 95.44 79 HIS A C 1
ATOM 643 O O . HIS A 1 79 ? 14.527 -0.380 -0.441 1.00 95.44 79 HIS A O 1
ATOM 649 N N . GLU A 1 80 ? 13.532 -2.141 0.549 1.00 94.31 80 GLU A N 1
ATOM 650 C CA . GLU A 1 80 ? 12.855 -2.617 -0.665 1.00 94.31 80 GLU A CA 1
ATOM 651 C C . GLU A 1 80 ? 11.880 -1.572 -1.217 1.00 94.31 80 GLU A C 1
ATOM 653 O O . GLU A 1 80 ? 11.868 -1.342 -2.425 1.00 94.31 80 GLU A O 1
ATOM 658 N N . THR A 1 81 ? 11.105 -0.908 -0.349 1.00 96.00 81 THR A N 1
ATOM 659 C CA . THR A 1 81 ? 10.179 0.159 -0.764 1.00 96.00 81 THR A CA 1
ATOM 660 C C . THR A 1 81 ? 10.925 1.287 -1.474 1.00 96.00 81 THR A C 1
ATOM 662 O O . THR A 1 81 ? 10.539 1.693 -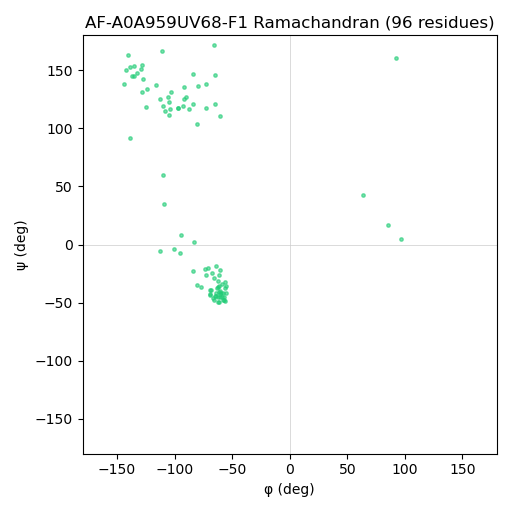2.569 1.00 96.00 81 THR A O 1
ATOM 665 N N . GLN A 1 82 ? 12.036 1.756 -0.895 1.00 96.31 82 GLN A N 1
ATOM 666 C CA . GLN A 1 82 ? 12.823 2.847 -1.472 1.00 96.31 82 GLN A CA 1
ATOM 667 C C . GLN A 1 82 ? 13.436 2.467 -2.826 1.00 96.31 82 GLN A C 1
ATOM 669 O O . GLN A 1 82 ? 13.445 3.274 -3.761 1.00 96.31 82 GLN A O 1
ATOM 674 N N . GLN A 1 83 ? 13.954 1.241 -2.938 1.00 95.81 83 GLN A N 1
ATOM 675 C CA . GLN A 1 83 ? 14.504 0.723 -4.190 1.00 95.81 83 GLN A CA 1
ATOM 676 C C . GLN A 1 83 ? 13.429 0.638 -5.274 1.00 95.81 83 GLN A C 1
ATOM 678 O O . GLN A 1 83 ? 13.664 1.089 -6.396 1.00 95.81 83 GLN A O 1
ATOM 683 N N . LEU A 1 84 ? 12.250 0.113 -4.930 1.00 95.75 84 LEU A N 1
ATOM 684 C CA . LEU A 1 84 ? 11.132 -0.015 -5.857 1.00 95.75 84 LEU A CA 1
ATOM 685 C C . LEU A 1 84 ? 10.663 1.351 -6.369 1.00 95.75 84 LEU A C 1
ATOM 687 O O . LEU A 1 84 ? 10.559 1.531 -7.582 1.00 95.75 84 LEU A O 1
ATOM 691 N N . ALA A 1 85 ? 10.438 2.315 -5.471 1.00 96.38 85 ALA A N 1
ATOM 692 C CA . ALA A 1 85 ? 10.033 3.671 -5.844 1.00 96.38 85 ALA A CA 1
ATOM 693 C C . ALA A 1 85 ? 11.068 4.327 -6.769 1.00 96.38 85 ALA A C 1
ATOM 695 O O . ALA A 1 85 ? 10.722 4.856 -7.820 1.00 96.38 85 ALA A O 1
ATOM 696 N N . THR A 1 86 ? 12.358 4.196 -6.442 1.00 96.38 86 THR A N 1
ATOM 697 C CA . THR A 1 86 ? 13.446 4.723 -7.280 1.00 96.38 86 THR A CA 1
ATOM 698 C C . THR A 1 86 ? 13.447 4.097 -8.677 1.00 96.38 86 THR A C 1
ATOM 700 O O . THR A 1 86 ? 13.709 4.786 -9.661 1.00 96.38 86 THR A O 1
ATOM 703 N N . GLN A 1 87 ? 13.182 2.793 -8.783 1.00 96.19 87 GLN A N 1
ATOM 704 C CA . GLN A 1 87 ? 13.140 2.102 -10.070 1.00 96.19 87 GLN A CA 1
ATOM 705 C C . GLN A 1 87 ? 11.927 2.535 -10.902 1.00 96.19 87 GLN A C 1
ATOM 707 O O . GLN A 1 87 ? 12.072 2.806 -12.087 1.00 96.19 87 GLN A O 1
ATOM 712 N N . LEU A 1 88 ? 10.756 2.670 -10.275 1.00 95.38 88 LEU A N 1
ATOM 713 C CA . LEU A 1 88 ? 9.549 3.194 -10.919 1.00 95.38 88 LEU A CA 1
ATOM 714 C C . LEU A 1 88 ? 9.749 4.631 -11.427 1.00 95.38 88 LEU A C 1
ATOM 716 O O . LEU A 1 88 ? 9.446 4.908 -12.582 1.00 95.38 88 LEU A O 1
ATOM 720 N N . VAL A 1 89 ? 10.345 5.516 -10.626 1.00 95.94 89 VAL A N 1
ATOM 721 C CA . VAL A 1 89 ? 10.651 6.892 -11.059 1.00 95.94 89 VAL A CA 1
ATOM 722 C C . VAL A 1 89 ? 11.621 6.912 -12.243 1.00 95.94 89 VAL A C 1
ATOM 724 O O . VAL A 1 89 ? 11.425 7.676 -13.185 1.00 95.94 89 VAL A O 1
ATOM 727 N N . LYS A 1 90 ? 12.645 6.046 -12.242 1.00 96.31 90 LYS A N 1
ATOM 728 C CA . LYS A 1 90 ? 13.568 5.900 -13.385 1.00 96.31 90 LYS A CA 1
ATOM 729 C C . LYS A 1 90 ? 12.863 5.441 -14.661 1.00 96.31 90 LYS A C 1
ATOM 731 O O . LYS A 1 90 ? 13.241 5.884 -15.740 1.00 96.31 90 LYS A O 1
ATOM 736 N N . ASP A 1 91 ? 11.857 4.585 -14.524 1.00 94.19 91 ASP A N 1
ATOM 737 C CA . ASP A 1 91 ? 11.056 4.073 -15.636 1.00 94.19 91 ASP A CA 1
ATOM 738 C C . ASP A 1 91 ? 9.925 5.044 -16.053 1.00 94.19 91 ASP A C 1
ATOM 740 O O . ASP A 1 91 ? 9.185 4.745 -16.987 1.00 94.19 91 ASP A O 1
ATOM 744 N N . GLY A 1 92 ? 9.814 6.219 -15.415 1.00 93.44 92 GLY A N 1
ATOM 745 C CA . GLY A 1 92 ? 8.893 7.296 -15.797 1.00 93.44 92 GLY A CA 1
ATOM 746 C C . GLY A 1 92 ? 7.569 7.336 -15.028 1.00 93.44 92 GLY A C 1
ATOM 747 O O . GLY A 1 92 ? 6.722 8.174 -15.333 1.00 93.44 92 GLY A O 1
ATOM 748 N N . TYR A 1 93 ? 7.383 6.477 -14.024 1.00 93.19 93 TYR A N 1
ATOM 749 C CA . TYR A 1 93 ? 6.183 6.476 -13.186 1.00 93.19 93 TYR A CA 1
ATOM 750 C C . TYR A 1 93 ? 6.286 7.505 -12.055 1.00 93.19 93 TYR A C 1
ATOM 752 O O . TYR A 1 93 ? 7.350 7.714 -11.470 1.00 93.19 93 TYR A O 1
ATOM 760 N N . VAL A 1 94 ? 5.151 8.098 -11.680 1.00 92.25 94 VAL A N 1
ATOM 761 C CA . VAL A 1 94 ? 5.051 8.945 -10.485 1.00 92.25 94 VAL A CA 1
ATOM 762 C C . VAL A 1 94 ? 4.898 8.040 -9.262 1.00 92.25 94 VAL A C 1
ATOM 764 O O . VAL A 1 94 ? 3.833 7.477 -9.028 1.00 92.25 94 VAL A O 1
ATOM 767 N N . ALA A 1 95 ? 5.974 7.872 -8.493 1.00 94.44 95 ALA A N 1
ATOM 768 C CA . ALA A 1 95 ? 5.994 7.026 -7.301 1.00 94.44 95 ALA A CA 1
ATOM 769 C C . ALA A 1 95 ? 6.836 7.655 -6.184 1.00 94.44 95 ALA A C 1
ATOM 771 O O . ALA A 1 95 ? 7.820 8.341 -6.453 1.00 94.44 95 ALA A O 1
ATOM 772 N N . ASP A 1 96 ? 6.470 7.370 -4.934 1.00 93.81 96 ASP A N 1
ATOM 773 C CA . ASP A 1 96 ? 7.201 7.797 -3.738 1.00 93.81 96 ASP A CA 1
ATOM 774 C C . ASP A 1 96 ? 7.229 6.675 -2.683 1.00 93.81 96 ASP A C 1
ATOM 776 O O . ASP A 1 96 ? 6.463 5.708 -2.768 1.00 93.81 96 ASP A O 1
ATOM 780 N N . ALA A 1 97 ? 8.129 6.780 -1.705 1.00 91.88 97 ALA A N 1
ATOM 781 C CA . ALA A 1 97 ? 8.287 5.828 -0.608 1.00 91.88 97 ALA A CA 1
ATOM 782 C C . ALA A 1 97 ? 8.169 6.529 0.755 1.00 91.88 97 ALA A C 1
ATOM 784 O O . ALA A 1 97 ? 8.800 7.557 0.987 1.00 91.88 97 ALA A O 1
ATOM 785 N N . ILE A 1 98 ? 7.393 5.931 1.670 1.00 77.62 98 ILE A N 1
ATOM 786 C CA . ILE A 1 98 ? 7.143 6.420 3.042 1.00 77.62 98 ILE A CA 1
ATOM 787 C C . ILE A 1 98 ? 7.943 5.588 4.058 1.00 77.62 98 ILE A C 1
ATOM 789 O O . ILE A 1 98 ? 7.952 4.341 3.927 1.00 77.62 98 ILE A O 1
#

Mean predicted aligned error: 9.61 Å

Solvent-accessible surface area (ba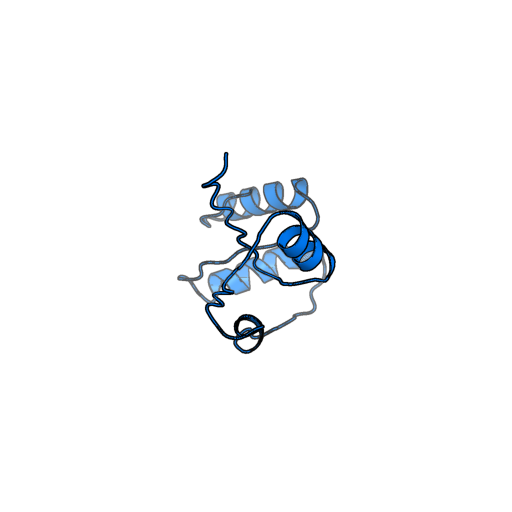ckbone atoms only — not comparable to full-atom values): 6855 Å² total; per-residue (Å²): 116,100,83,71,85,71,86,86,90,70,99,64,86,49,74,66,56,51,50,51,47,64,72,70,43,77,93,78,83,88,87,80,86,77,68,93,67,59,78,64,78,77,59,84,88,82,86,80,92,68,58,82,89,45,45,64,62,52,51,49,54,60,49,68,73,38,87,85,70,85,84,86,86,87,62,96,43,72,68,54,35,46,53,51,23,53,51,38,40,74,75,70,44,95,60,77,66,132

Foldseek 3Di:
DVPDDDDDDDPDDDPVSVVVCVVPDDPDDDDDDDDDPPVPVPDDDDDDDDDPVCVLVVVVVVCVVDVVDDDDDDDPDQVVQQVSQVVCVVVPHDGDGD